Protein AF-A0A2U9T277-F1 (afdb_monomer_lite)

Radius of gyration: 27.91 Å; chains: 1; bounding box: 85×30×74 Å

Secondary structure (DSSP, 8-state):
-HHHHHHHHHHHHHHHHHHHHHHHHHHHHHHHHHH-TT-HHHHHHHHHHHHHHHHHHHHHHHHHHHHHHHHHHHHHHHHHHHHHHHHHHTT--STHHHHSTTTTTS-HHHHHHHHHHHHHHHS-TT---PPP----------

Structure (mmCIF, N/CA/C/O backbone):
data_AF-A0A2U9T277-F1
#
_entry.id   AF-A0A2U9T277-F1
#
loop_
_atom_site.group_PDB
_atom_site.id
_atom_site.type_symbol
_atom_site.label_atom_id
_atom_site.label_alt_id
_atom_site.label_comp_id
_atom_site.label_asym_id
_atom_site.label_entity_id
_atom_site.label_seq_id
_atom_site.pdbx_PDB_ins_code
_atom_site.Cartn_x
_atom_site.Cartn_y
_atom_site.Cartn_z
_atom_site.occupancy
_atom_site.B_iso_or_equiv
_atom_site.auth_seq_id
_atom_site.auth_comp_id
_atom_site.auth_asym_id
_atom_site.auth_atom_id
_atom_site.pdbx_PDB_model_num
ATOM 1 N N . MET A 1 1 ? 8.258 -7.850 -19.746 1.00 60.94 1 MET A N 1
ATOM 2 C CA . MET A 1 1 ? 8.268 -6.612 -18.936 1.00 60.94 1 MET A CA 1
ATOM 3 C C . MET A 1 1 ? 6.878 -6.266 -18.389 1.00 60.94 1 MET A C 1
ATOM 5 O O . MET A 1 1 ? 6.744 -6.150 -17.181 1.00 60.94 1 MET A O 1
ATOM 9 N N . LEU A 1 2 ? 5.828 -6.208 -19.224 1.00 65.00 2 LEU A N 1
ATOM 10 C CA . LEU A 1 2 ? 4.457 -5.870 -18.788 1.00 65.00 2 LEU A CA 1
ATOM 11 C C . LEU A 1 2 ? 3.859 -6.801 -17.714 1.00 65.00 2 LEU A C 1
ATOM 13 O O . LEU A 1 2 ? 3.222 -6.307 -16.791 1.00 65.00 2 LEU A O 1
ATOM 17 N N . ALA A 1 3 ? 4.102 -8.116 -17.790 1.00 68.06 3 ALA A N 1
ATOM 18 C CA . ALA A 1 3 ? 3.621 -9.068 -16.779 1.00 68.06 3 ALA A CA 1
ATOM 19 C C . ALA A 1 3 ? 4.180 -8.762 -15.374 1.00 68.06 3 ALA A C 1
ATOM 21 O O . ALA A 1 3 ? 3.413 -8.624 -14.433 1.00 68.06 3 ALA A O 1
ATOM 22 N N . ARG A 1 4 ? 5.491 -8.500 -15.258 1.00 77.88 4 ARG A N 1
ATOM 23 C CA . ARG A 1 4 ? 6.132 -8.135 -13.979 1.00 77.88 4 ARG A CA 1
ATOM 24 C C . ARG A 1 4 ? 5.623 -6.813 -13.402 1.00 77.88 4 ARG A C 1
ATOM 26 O O . ARG A 1 4 ? 5.479 -6.677 -12.195 1.00 77.88 4 ARG A O 1
ATOM 33 N N . VAL A 1 5 ? 5.321 -5.835 -14.259 1.00 80.88 5 VAL A N 1
ATOM 34 C CA . VAL A 1 5 ? 4.713 -4.565 -13.825 1.00 80.88 5 VAL A CA 1
ATOM 35 C C . VAL A 1 5 ? 3.304 -4.792 -13.274 1.00 80.88 5 VAL A C 1
ATOM 37 O O . VAL A 1 5 ? 2.906 -4.143 -12.306 1.00 80.88 5 VAL A O 1
ATOM 40 N N . GLN A 1 6 ? 2.545 -5.709 -13.877 1.00 86.75 6 GLN A N 1
ATOM 41 C CA . GLN A 1 6 ? 1.224 -6.076 -13.383 1.00 86.75 6 GLN A CA 1
ATOM 42 C C . GLN A 1 6 ? 1.311 -6.819 -12.044 1.00 86.75 6 GLN A C 1
ATOM 44 O O . GLN A 1 6 ? 0.512 -6.530 -11.157 1.00 86.75 6 GLN A O 1
ATOM 49 N N . ASP A 1 7 ? 2.301 -7.693 -11.865 1.00 90.12 7 ASP A N 1
ATOM 50 C CA . ASP A 1 7 ? 2.532 -8.403 -10.602 1.00 90.12 7 ASP A CA 1
ATOM 51 C C . ASP A 1 7 ? 2.859 -7.429 -9.463 1.00 90.12 7 ASP A C 1
ATOM 53 O O . ASP A 1 7 ? 2.160 -7.412 -8.451 1.00 90.12 7 ASP A O 1
ATOM 57 N N . LEU A 1 8 ? 3.811 -6.510 -9.670 1.00 89.62 8 LEU A N 1
ATOM 58 C CA . LEU A 1 8 ? 4.147 -5.469 -8.687 1.00 89.62 8 LEU A CA 1
ATOM 59 C C . LEU A 1 8 ? 2.940 -4.600 -8.319 1.00 89.62 8 LEU A C 1
ATOM 61 O O . LEU A 1 8 ? 2.770 -4.203 -7.165 1.00 89.62 8 LEU A O 1
ATOM 65 N N . ARG A 1 9 ? 2.085 -4.300 -9.302 1.00 92.00 9 ARG A N 1
ATOM 66 C CA . ARG A 1 9 ? 0.847 -3.549 -9.085 1.00 92.00 9 ARG A CA 1
ATOM 67 C C . ARG A 1 9 ? -0.158 -4.347 -8.259 1.00 92.00 9 ARG A C 1
ATOM 69 O O . ARG A 1 9 ? -0.774 -3.786 -7.356 1.00 92.00 9 ARG A O 1
ATOM 76 N N . ASN A 1 10 ? -0.324 -5.633 -8.549 1.00 94.69 10 ASN A N 1
ATOM 77 C CA . ASN A 1 10 ? -1.210 -6.513 -7.791 1.00 94.69 10 ASN A CA 1
ATOM 78 C C . ASN A 1 10 ? -0.734 -6.644 -6.336 1.00 94.69 10 ASN A C 1
ATOM 80 O O . ASN A 1 10 ? -1.544 -6.534 -5.416 1.00 94.69 10 ASN A O 1
ATOM 84 N N . GLU A 1 11 ? 0.574 -6.792 -6.119 1.00 94.56 11 GLU A N 1
ATOM 85 C CA . GLU A 1 11 ? 1.183 -6.809 -4.785 1.00 94.56 11 GLU A CA 1
ATOM 86 C C . GLU A 1 11 ? 0.935 -5.499 -4.027 1.00 94.56 11 GLU A C 1
ATOM 88 O O . GLU A 1 11 ? 0.518 -5.517 -2.866 1.00 94.56 11 GLU A O 1
ATOM 93 N N . TRP A 1 12 ? 1.101 -4.352 -4.694 1.00 94.62 12 TRP A N 1
ATOM 94 C CA . TRP A 1 12 ? 0.781 -3.050 -4.110 1.00 94.62 12 TRP A CA 1
ATOM 95 C C . TRP A 1 12 ? -0.689 -2.945 -3.696 1.00 94.62 12 TRP A C 1
ATOM 97 O O . TRP A 1 12 ? -0.997 -2.507 -2.585 1.00 94.62 12 TRP A O 1
ATOM 107 N N . HIS A 1 13 ? -1.612 -3.376 -4.559 1.00 96.62 13 HIS A N 1
ATOM 108 C CA . HIS A 1 13 ? -3.038 -3.386 -4.239 1.00 96.62 13 HIS A CA 1
ATOM 109 C C . HIS A 1 13 ? -3.358 -4.293 -3.049 1.00 96.62 13 HIS A C 1
ATOM 111 O O . HIS A 1 13 ? -4.149 -3.900 -2.193 1.00 96.62 13 HIS A O 1
ATOM 117 N N . ALA A 1 14 ? -2.714 -5.457 -2.940 1.00 96.81 14 ALA A N 1
ATOM 118 C CA . ALA A 1 14 ? -2.884 -6.343 -1.793 1.00 96.81 14 ALA A CA 1
ATOM 119 C C . ALA A 1 14 ? -2.424 -5.684 -0.477 1.00 96.81 14 ALA A C 1
ATOM 121 O O . ALA A 1 14 ? -3.106 -5.804 0.543 1.00 96.81 14 ALA A O 1
ATOM 122 N N . LEU A 1 15 ? -1.314 -4.933 -0.489 1.00 96.88 15 LEU A N 1
ATOM 123 C CA . LEU A 1 15 ? -0.855 -4.167 0.679 1.00 96.88 15 LEU A CA 1
ATOM 124 C C . LEU A 1 15 ? -1.844 -3.060 1.073 1.00 96.88 15 LEU A C 1
ATOM 126 O O . LEU A 1 15 ? -2.144 -2.895 2.258 1.00 96.88 15 LEU A O 1
ATOM 130 N N . GLN A 1 16 ? -2.393 -2.334 0.093 1.00 97.12 16 GLN A N 1
ATOM 131 C CA . GLN A 1 16 ? -3.426 -1.324 0.349 1.00 97.12 16 GLN A CA 1
ATOM 132 C C . GLN A 1 16 ? -4.702 -1.948 0.923 1.00 97.12 16 GLN A C 1
ATOM 134 O O . GLN A 1 16 ? -5.262 -1.418 1.883 1.00 97.12 16 GLN A O 1
ATOM 139 N N . GLN A 1 17 ? -5.125 -3.098 0.396 1.00 97.62 17 GLN A N 1
ATOM 140 C CA . GLN A 1 17 ? -6.299 -3.807 0.894 1.00 97.62 17 GLN A CA 1
ATOM 141 C C . GLN A 1 17 ? -6.115 -4.241 2.352 1.00 97.62 17 GLN A C 1
ATOM 143 O O . GLN A 1 17 ? -6.970 -3.957 3.183 1.00 97.62 17 GLN A O 1
ATOM 148 N N . ARG A 1 18 ? -4.958 -4.816 2.704 1.00 97.62 18 ARG A N 1
ATOM 149 C CA . ARG A 1 18 ? -4.647 -5.205 4.093 1.00 97.62 18 ARG A CA 1
ATOM 150 C C . ARG A 1 18 ? -4.715 -4.033 5.069 1.00 97.62 18 ARG A C 1
ATOM 152 O O . ARG A 1 18 ? -5.143 -4.202 6.209 1.00 97.62 18 ARG A O 1
ATOM 159 N N . ARG A 1 19 ? -4.298 -2.841 4.636 1.00 96.81 19 ARG A N 1
ATOM 160 C CA . ARG A 1 19 ? -4.418 -1.619 5.439 1.00 96.81 19 ARG A CA 1
ATOM 161 C C . ARG A 1 19 ? -5.883 -1.257 5.686 1.00 96.81 19 ARG A C 1
ATOM 163 O O . ARG A 1 19 ? -6.246 -0.992 6.828 1.00 96.81 19 ARG A O 1
ATOM 170 N N . ILE A 1 20 ? -6.706 -1.280 4.639 1.00 97.38 20 ILE A N 1
ATOM 171 C CA . ILE A 1 20 ? -8.148 -1.019 4.739 1.00 97.38 20 ILE A CA 1
ATOM 172 C C . ILE A 1 20 ? -8.813 -2.043 5.665 1.00 97.38 20 ILE A C 1
ATOM 174 O O . ILE A 1 20 ? -9.588 -1.661 6.539 1.00 97.38 20 ILE A O 1
ATOM 178 N N . ASP A 1 21 ? -8.481 -3.325 5.512 1.00 97.75 21 ASP A N 1
ATOM 179 C CA . ASP A 1 21 ? -9.054 -4.406 6.316 1.00 97.75 21 ASP A CA 1
ATOM 180 C C . ASP A 1 21 ? -8.701 -4.257 7.798 1.00 97.75 21 ASP A C 1
ATOM 182 O O . ASP A 1 21 ? -9.576 -4.396 8.649 1.00 97.75 21 ASP A O 1
ATOM 186 N N . ARG A 1 22 ? -7.451 -3.894 8.117 1.00 97.25 22 ARG A N 1
ATOM 187 C CA . ARG A 1 22 ? -7.023 -3.577 9.489 1.00 97.25 22 ARG A CA 1
ATOM 188 C C . ARG A 1 22 ? -7.823 -2.413 10.076 1.00 97.25 22 ARG A C 1
ATOM 190 O O . ARG A 1 22 ? -8.289 -2.504 11.209 1.00 97.25 22 ARG A O 1
ATOM 197 N N . ASP A 1 23 ? -7.948 -1.315 9.332 1.00 96.50 23 ASP A N 1
ATOM 198 C CA . ASP A 1 23 ? -8.640 -0.106 9.803 1.00 96.50 23 ASP A CA 1
ATOM 199 C C . ASP A 1 23 ? -10.126 -0.397 10.047 1.00 96.50 23 ASP A C 1
ATOM 201 O O . ASP A 1 23 ? -10.707 0.008 11.061 1.00 96.50 23 ASP A O 1
ATOM 205 N N . ARG A 1 24 ? -10.723 -1.174 9.140 1.00 97.38 24 ARG A N 1
ATOM 206 C CA . ARG A 1 24 ? -12.089 -1.672 9.255 1.00 97.38 24 ARG A CA 1
ATOM 207 C C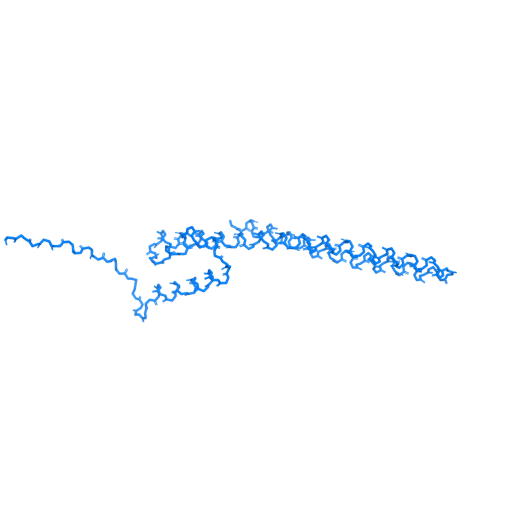 . ARG A 1 24 ? -12.255 -2.565 10.483 1.00 97.38 24 ARG A C 1
ATOM 209 O O . ARG A 1 24 ? -13.157 -2.309 11.272 1.00 97.38 24 ARG A O 1
ATOM 216 N N . ASP A 1 25 ? -11.412 -3.575 10.664 1.00 96.56 25 ASP A N 1
ATOM 217 C CA . ASP A 1 25 ? -11.481 -4.507 11.798 1.00 96.56 25 ASP A CA 1
ATOM 218 C C . ASP A 1 25 ? -11.349 -3.779 13.145 1.00 96.56 25 ASP A C 1
ATOM 220 O O . ASP A 1 25 ? -12.186 -3.960 14.029 1.00 96.56 25 ASP A O 1
ATOM 224 N N . ALA A 1 26 ? -10.380 -2.869 13.279 1.00 94.31 26 ALA A N 1
ATOM 225 C CA . ALA A 1 26 ? -10.230 -2.060 14.488 1.00 94.31 26 ALA A CA 1
ATOM 226 C C . ALA A 1 26 ? -11.483 -1.218 14.777 1.00 94.31 26 ALA A C 1
ATOM 228 O O . ALA A 1 26 ? -11.953 -1.184 15.915 1.00 94.31 26 ALA A O 1
ATOM 229 N N . THR A 1 27 ? -12.068 -0.596 13.749 1.00 95.06 27 THR A N 1
ATOM 230 C CA . THR A 1 27 ? -13.310 0.181 13.885 1.00 95.06 27 THR A CA 1
ATOM 231 C C . THR A 1 27 ? -14.482 -0.698 14.324 1.00 95.06 27 THR A C 1
ATOM 233 O O . THR A 1 27 ? -15.187 -0.337 15.264 1.00 95.06 27 THR A O 1
ATOM 236 N N . HIS A 1 28 ? -14.662 -1.871 13.706 1.00 94.81 28 HIS A N 1
ATOM 237 C CA . HIS A 1 28 ? -15.734 -2.814 14.056 1.00 94.81 28 HIS A CA 1
ATOM 238 C C . HIS A 1 28 ? -15.612 -3.320 15.492 1.00 94.81 28 HIS A C 1
ATOM 240 O O . HIS A 1 28 ? -16.603 -3.342 16.215 1.00 94.81 28 HIS A O 1
ATOM 246 N N . ARG A 1 29 ? -14.402 -3.671 15.943 1.00 91.75 29 ARG A N 1
ATOM 247 C CA . ARG A 1 29 ? -14.173 -4.121 17.328 1.00 91.75 29 ARG A CA 1
ATOM 248 C C . ARG A 1 29 ? -14.505 -3.039 18.347 1.00 91.75 29 ARG A C 1
ATOM 250 O O . ARG A 1 29 ? -15.106 -3.329 19.375 1.00 91.75 29 ARG A O 1
ATOM 257 N N . LEU A 1 30 ? -14.132 -1.794 18.058 1.00 90.44 30 LEU A N 1
ATOM 258 C CA . LEU A 1 30 ? -14.427 -0.666 18.938 1.00 90.44 30 LEU A CA 1
ATOM 259 C C . LEU A 1 30 ? -15.921 -0.333 18.961 1.00 90.44 30 LEU A C 1
ATOM 261 O O . LEU A 1 30 ? -16.467 -0.092 20.031 1.00 90.44 30 LEU A O 1
ATOM 265 N N . GLN A 1 31 ? -16.595 -0.373 17.810 1.00 92.00 31 GLN A N 1
ATOM 266 C CA . GLN A 1 31 ? -18.048 -0.202 17.732 1.00 92.00 31 GLN A CA 1
ATOM 267 C C . GLN A 1 31 ? -18.792 -1.300 18.499 1.00 92.00 31 GLN A C 1
ATOM 269 O O . GLN A 1 31 ? -19.710 -0.996 19.260 1.00 92.00 31 GLN A O 1
ATOM 274 N N . ALA A 1 32 ? -18.370 -2.559 18.356 1.00 89.94 32 ALA A N 1
ATOM 275 C CA . ALA A 1 32 ? -18.941 -3.674 19.105 1.00 89.94 32 ALA A CA 1
ATOM 276 C C . ALA A 1 32 ? -18.770 -3.481 20.620 1.00 89.94 32 ALA A C 1
ATOM 278 O O . ALA A 1 32 ? -19.735 -3.622 21.363 1.00 89.94 32 ALA A O 1
ATOM 279 N N . ALA A 1 33 ? -17.580 -3.067 21.065 1.00 87.94 33 ALA A N 1
ATOM 280 C CA . ALA A 1 33 ? -17.304 -2.805 22.476 1.00 87.94 33 ALA A CA 1
ATOM 281 C C . ALA A 1 33 ? -18.104 -1.621 23.043 1.00 87.94 33 ALA A C 1
ATOM 283 O O . ALA A 1 33 ? -18.473 -1.642 24.210 1.00 87.94 33 ALA A O 1
ATOM 284 N N . LEU A 1 34 ? -18.368 -0.589 22.234 1.00 87.25 34 LEU A N 1
ATOM 285 C CA . LEU A 1 34 ? -19.211 0.546 22.631 1.00 87.25 34 LEU A CA 1
ATOM 286 C C . LEU A 1 34 ? -20.691 0.170 22.744 1.00 87.25 34 LEU A C 1
ATOM 288 O O . LEU A 1 34 ? -21.410 0.783 23.523 1.00 87.25 34 LEU A O 1
ATOM 292 N N . THR A 1 35 ? -21.144 -0.807 21.958 1.00 85.75 35 THR A N 1
ATOM 293 C CA . THR A 1 35 ? -22.545 -1.259 21.970 1.00 85.75 35 THR A CA 1
ATOM 294 C C . THR A 1 35 ? -22.858 -2.087 23.221 1.00 85.75 35 THR A C 1
ATOM 296 O O . THR A 1 35 ? -24.007 -2.153 23.650 1.00 85.75 35 THR A O 1
ATOM 299 N N . ASP A 1 36 ? -21.839 -2.682 23.844 1.00 78.69 36 ASP A N 1
ATOM 300 C CA . ASP A 1 36 ? -21.956 -3.428 25.098 1.00 78.69 36 ASP A CA 1
ATOM 301 C C . ASP A 1 36 ? -21.891 -2.459 26.305 1.00 78.69 36 ASP A C 1
ATOM 303 O O . ASP A 1 36 ? -20.945 -2.437 27.091 1.00 78.69 36 ASP A O 1
ATOM 307 N N . GLU A 1 37 ? -22.893 -1.573 26.406 1.00 61.00 37 GLU A N 1
ATOM 308 C CA . GLU A 1 37 ? -22.925 -0.352 27.246 1.00 61.00 37 GLU A CA 1
ATOM 309 C C . GLU A 1 37 ? -22.753 -0.559 28.769 1.00 61.00 37 GLU A C 1
ATOM 311 O O . GLU A 1 37 ? -22.631 0.414 29.514 1.00 61.00 37 GLU A O 1
ATOM 316 N N . HIS A 1 38 ? -22.744 -1.798 29.266 1.00 69.88 38 HIS A N 1
ATOM 317 C CA . HIS A 1 38 ? -22.881 -2.080 30.700 1.00 69.88 38 HIS A CA 1
ATOM 318 C C . HIS A 1 38 ? -21.572 -2.433 31.426 1.00 69.88 38 HIS A C 1
ATOM 320 O O . HIS A 1 38 ? -21.568 -2.463 32.658 1.00 69.88 38 HIS A O 1
ATOM 326 N N . ASP A 1 39 ? -20.455 -2.641 30.717 1.00 83.75 39 ASP A N 1
ATOM 327 C CA . ASP A 1 39 ? -19.169 -2.978 31.346 1.00 83.75 39 ASP A CA 1
ATOM 328 C C . ASP A 1 39 ? -18.004 -2.117 30.824 1.00 83.75 39 ASP A C 1
ATOM 330 O O . ASP A 1 39 ? -17.287 -2.451 29.878 1.00 83.75 39 ASP A O 1
ATOM 334 N N . LEU A 1 40 ? -17.760 -1.000 31.519 1.00 86.00 40 LEU A N 1
ATOM 335 C CA . LEU A 1 40 ? -16.636 -0.093 31.252 1.00 86.00 40 LEU A CA 1
ATOM 336 C C . LEU A 1 40 ? -15.262 -0.778 31.341 1.00 86.00 40 LEU A C 1
ATOM 338 O O . LEU A 1 40 ? -14.308 -0.331 30.697 1.00 86.00 40 LEU A O 1
ATOM 342 N N . ARG A 1 41 ? -15.126 -1.840 32.145 1.00 87.50 41 ARG A N 1
ATOM 343 C CA . ARG A 1 41 ? -13.867 -2.580 32.262 1.00 87.50 41 ARG A CA 1
ATOM 344 C C . ARG A 1 41 ? -13.661 -3.463 31.036 1.00 87.50 41 ARG A C 1
ATOM 346 O O . ARG A 1 41 ? -12.578 -3.413 30.454 1.00 87.50 41 ARG A O 1
ATOM 353 N N . ALA A 1 42 ? -14.698 -4.174 30.598 1.00 86.44 42 ALA A N 1
ATOM 354 C CA . ALA A 1 42 ? -14.666 -4.952 29.359 1.00 86.44 42 ALA A CA 1
ATOM 355 C C . ALA A 1 42 ? -14.416 -4.067 28.127 1.00 86.44 42 ALA A C 1
ATOM 357 O O . ALA A 1 42 ? -13.624 -4.431 27.252 1.00 86.44 42 ALA A O 1
ATOM 358 N N . PHE A 1 43 ? -15.008 -2.868 28.086 1.00 88.69 43 PHE A N 1
ATOM 359 C CA . PHE A 1 43 ? -14.716 -1.882 27.045 1.00 88.69 43 PHE A CA 1
ATOM 360 C C . PHE A 1 43 ? -13.233 -1.491 27.033 1.00 88.69 43 PHE A C 1
ATOM 362 O O . PHE A 1 43 ? -12.588 -1.546 25.984 1.00 88.69 43 PHE A O 1
ATOM 369 N N . ARG A 1 44 ? -12.663 -1.135 28.194 1.00 90.69 44 ARG A N 1
ATOM 370 C CA . ARG A 1 44 ? -11.240 -0.777 28.309 1.00 90.69 44 ARG A CA 1
ATOM 371 C C . ARG A 1 44 ? -10.330 -1.913 27.844 1.00 90.69 44 ARG A C 1
ATOM 373 O O . ARG A 1 44 ? -9.365 -1.660 27.122 1.00 90.69 44 ARG A O 1
ATOM 380 N N . ASP A 1 45 ? -10.625 -3.142 28.252 1.00 91.94 45 ASP A N 1
ATOM 381 C CA . ASP A 1 45 ? -9.831 -4.310 27.876 1.00 91.94 45 ASP A CA 1
ATOM 382 C C . ASP A 1 45 ? -9.912 -4.560 26.362 1.00 91.94 45 ASP A C 1
ATOM 384 O O . ASP A 1 45 ? -8.885 -4.771 25.712 1.00 91.94 45 ASP A O 1
ATOM 388 N N . THR A 1 46 ? -11.102 -4.425 25.770 1.00 91.56 46 THR A N 1
ATOM 389 C CA . THR A 1 46 ? -11.304 -4.550 24.318 1.00 91.56 46 THR A CA 1
ATOM 390 C C . THR A 1 46 ? -10.600 -3.436 23.544 1.00 91.56 46 THR A C 1
ATOM 392 O O . THR A 1 46 ? -9.968 -3.693 22.519 1.00 91.56 46 THR A O 1
ATOM 395 N N . TRP A 1 47 ? -10.640 -2.203 24.049 1.00 91.81 47 TRP A N 1
ATOM 396 C CA . TRP A 1 47 ? -9.907 -1.070 23.488 1.00 91.81 47 TRP A CA 1
ATOM 397 C C . TRP A 1 47 ? -8.397 -1.336 23.467 1.00 91.81 47 TRP A C 1
ATOM 399 O O . TRP A 1 47 ? -7.752 -1.195 22.427 1.00 91.81 47 TRP A O 1
ATOM 409 N N . GLN A 1 48 ? -7.833 -1.779 24.595 1.00 94.38 48 GLN A N 1
ATOM 410 C CA . GLN A 1 48 ? -6.412 -2.107 24.711 1.00 94.38 48 GLN A CA 1
ATOM 411 C C . GLN A 1 48 ? -6.017 -3.219 23.726 1.00 94.38 48 GLN A C 1
ATOM 413 O O . GLN A 1 48 ? -5.034 -3.080 22.998 1.00 94.38 48 GLN A O 1
ATOM 418 N N . GLN A 1 49 ? -6.804 -4.296 23.661 1.00 94.50 49 GLN A N 1
ATOM 419 C CA . GLN A 1 49 ? -6.571 -5.410 22.738 1.00 94.50 49 GLN A CA 1
ATOM 420 C C . GLN A 1 49 ? -6.664 -4.969 21.272 1.00 94.50 49 GLN A C 1
ATOM 422 O O . GLN A 1 49 ? -5.818 -5.358 20.465 1.00 94.50 49 GLN A O 1
ATOM 427 N N . SER A 1 50 ? -7.645 -4.127 20.929 1.00 94.25 50 SER A N 1
ATOM 428 C CA . SER A 1 50 ? -7.803 -3.553 19.589 1.00 94.25 50 SER A CA 1
ATOM 429 C C . SER A 1 50 ? -6.583 -2.716 19.197 1.00 94.25 50 SER A C 1
ATOM 431 O O . SER A 1 50 ? -6.016 -2.923 18.124 1.00 94.25 50 SER A O 1
ATOM 433 N N . LEU A 1 51 ? -6.090 -1.852 20.092 1.00 94.50 51 LEU A N 1
ATOM 434 C CA . LEU A 1 51 ? -4.879 -1.064 19.849 1.00 94.50 51 LEU A CA 1
ATOM 435 C C . LEU A 1 51 ? -3.632 -1.934 19.673 1.00 94.50 51 LEU A C 1
ATOM 437 O O . LEU A 1 51 ? -2.832 -1.681 18.771 1.00 94.50 51 LEU A O 1
ATOM 441 N N . THR A 1 52 ? -3.452 -2.963 20.504 1.00 96.88 52 THR A N 1
ATOM 442 C CA . THR A 1 52 ? -2.322 -3.891 20.368 1.00 96.88 52 THR A CA 1
ATOM 443 C C . THR A 1 52 ? -2.379 -4.642 19.038 1.00 96.88 52 THR A C 1
ATOM 445 O O . THR A 1 52 ? -1.376 -4.679 18.322 1.00 96.88 52 THR A O 1
ATOM 448 N N . ALA A 1 53 ? -3.544 -5.178 18.666 1.00 96.44 53 ALA A N 1
ATOM 449 C CA . ALA A 1 53 ? -3.736 -5.860 17.388 1.00 96.44 53 ALA A CA 1
ATOM 450 C C . ALA A 1 53 ? -3.497 -4.913 16.200 1.00 96.44 53 ALA A C 1
ATOM 452 O O . ALA A 1 53 ? -2.800 -5.267 15.248 1.00 96.44 53 ALA A O 1
ATOM 453 N N . TYR A 1 54 ? -3.999 -3.679 16.282 1.00 97.00 54 TYR A N 1
ATOM 454 C CA . TYR A 1 54 ? -3.780 -2.652 15.270 1.00 97.00 54 TYR A CA 1
ATOM 455 C C . TYR A 1 54 ? -2.293 -2.323 15.112 1.00 97.00 54 TYR A C 1
ATOM 457 O O . TYR A 1 54 ? -1.796 -2.247 13.987 1.00 97.00 54 TYR A O 1
ATOM 465 N N . ALA A 1 55 ? -1.559 -2.155 16.214 1.00 97.31 55 ALA A N 1
ATOM 466 C CA . ALA A 1 55 ? -0.128 -1.866 16.186 1.00 97.31 55 ALA A CA 1
ATOM 467 C C . ALA A 1 55 ? 0.678 -3.014 15.557 1.00 97.31 55 ALA A C 1
ATOM 469 O O . ALA A 1 55 ? 1.537 -2.763 14.712 1.00 97.31 55 ALA A O 1
ATOM 470 N N . GLN A 1 56 ? 0.359 -4.265 15.903 1.00 97.19 56 GLN A N 1
ATOM 471 C CA . GLN A 1 56 ? 0.987 -5.457 15.321 1.00 97.19 56 GLN A CA 1
ATOM 472 C C . GLN A 1 56 ? 0.700 -5.590 13.820 1.00 97.19 56 GLN A C 1
ATOM 474 O O . GLN A 1 56 ? 1.611 -5.809 13.024 1.00 97.19 56 GLN A O 1
ATOM 479 N N . ALA A 1 57 ? -0.554 -5.409 13.404 1.00 97.25 57 ALA A N 1
ATOM 480 C CA . ALA A 1 57 ? -0.908 -5.427 11.988 1.00 97.25 57 ALA A CA 1
ATOM 481 C C . ALA A 1 57 ? -0.228 -4.279 11.225 1.00 97.25 57 ALA A C 1
ATOM 483 O O . ALA A 1 57 ? 0.240 -4.458 10.103 1.00 97.25 57 ALA A O 1
ATOM 484 N N . SER A 1 58 ? -0.122 -3.103 11.849 1.00 95.50 58 SER A N 1
ATOM 485 C CA . SER A 1 58 ? 0.565 -1.946 11.275 1.00 95.50 58 SER A CA 1
ATOM 486 C C . SER A 1 58 ? 2.044 -2.213 11.044 1.00 95.50 58 SER A C 1
ATOM 488 O O . SER A 1 58 ? 2.534 -1.928 9.954 1.00 95.50 58 SER A O 1
ATOM 490 N N . SER A 1 59 ? 2.758 -2.756 12.032 1.00 97.56 59 SER A N 1
ATOM 491 C CA . SER A 1 59 ? 4.188 -3.039 11.891 1.00 97.56 59 SER A CA 1
ATOM 492 C C . SER A 1 59 ? 4.456 -4.087 10.810 1.00 97.56 59 SER A C 1
ATOM 494 O O . SER A 1 59 ? 5.371 -3.900 10.010 1.00 97.56 59 SER A O 1
ATOM 496 N N . ALA A 1 60 ? 3.618 -5.124 10.716 1.00 96.88 60 ALA A N 1
ATOM 497 C CA . ALA A 1 60 ? 3.701 -6.115 9.646 1.00 96.88 60 ALA A CA 1
ATOM 498 C C . ALA A 1 60 ? 3.493 -5.484 8.257 1.00 96.88 60 ALA A C 1
ATOM 500 O O . ALA A 1 60 ? 4.304 -5.695 7.359 1.00 96.88 60 ALA A O 1
ATOM 501 N N . ILE A 1 61 ? 2.461 -4.645 8.087 1.00 95.94 61 ILE A N 1
ATOM 502 C CA . ILE A 1 61 ? 2.207 -3.941 6.817 1.00 95.94 61 ILE A CA 1
ATOM 503 C C . ILE A 1 61 ? 3.381 -3.025 6.448 1.00 95.94 61 ILE A C 1
ATOM 505 O O . ILE A 1 61 ? 3.769 -2.971 5.282 1.00 95.94 61 ILE A O 1
ATOM 509 N N . TRP A 1 62 ? 3.961 -2.314 7.418 1.00 95.50 62 TRP A N 1
ATOM 510 C CA . TRP A 1 62 ? 5.123 -1.453 7.182 1.00 95.50 62 TRP A CA 1
ATOM 511 C C . TRP A 1 62 ? 6.347 -2.240 6.721 1.00 95.50 62 TRP A C 1
ATOM 513 O O . TRP A 1 62 ? 6.990 -1.836 5.751 1.00 95.50 62 TRP A O 1
ATOM 523 N N . LEU A 1 63 ? 6.649 -3.361 7.378 1.00 96.50 63 LEU A N 1
ATOM 524 C CA . LEU A 1 63 ? 7.756 -4.231 6.989 1.00 96.50 63 LEU A CA 1
ATOM 525 C C . LEU A 1 63 ? 7.563 -4.764 5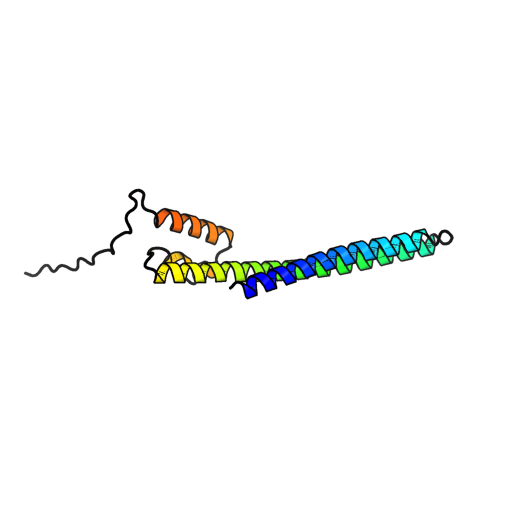.564 1.00 96.50 63 LEU A C 1
ATOM 527 O O . LEU A 1 63 ? 8.464 -4.644 4.736 1.00 96.50 63 LEU A O 1
ATOM 531 N N . ASP A 1 64 ? 6.369 -5.271 5.257 1.00 96.31 64 ASP A N 1
ATOM 532 C CA . ASP A 1 64 ? 6.043 -5.792 3.928 1.00 96.31 64 ASP A CA 1
ATOM 533 C C . ASP A 1 64 ? 6.119 -4.700 2.855 1.00 96.31 64 ASP A C 1
ATOM 535 O O . ASP A 1 64 ? 6.650 -4.923 1.769 1.00 96.31 64 ASP A O 1
ATOM 539 N N . THR A 1 65 ? 5.670 -3.485 3.176 1.00 95.12 65 THR A N 1
ATOM 540 C CA . THR A 1 65 ? 5.759 -2.327 2.276 1.00 95.12 65 THR A CA 1
ATOM 541 C C . THR A 1 65 ? 7.210 -1.918 2.016 1.00 95.12 65 THR A C 1
ATOM 543 O O . THR A 1 65 ? 7.554 -1.565 0.888 1.00 95.12 65 THR A O 1
ATOM 546 N N . ALA A 1 66 ? 8.079 -1.977 3.029 1.00 92.81 66 ALA A N 1
ATOM 547 C CA . ALA A 1 66 ? 9.504 -1.686 2.875 1.00 92.81 66 ALA A CA 1
ATOM 548 C C . ALA A 1 66 ? 10.223 -2.747 2.022 1.00 92.81 66 ALA A C 1
ATOM 550 O O . ALA A 1 66 ? 11.067 -2.413 1.191 1.00 92.81 66 ALA A O 1
ATOM 551 N N . MET A 1 67 ? 9.869 -4.024 2.183 1.00 92.38 67 MET A N 1
ATOM 552 C CA . MET A 1 67 ? 10.392 -5.094 1.327 1.00 92.38 67 MET A CA 1
ATOM 553 C C . MET A 1 67 ? 9.912 -4.938 -0.119 1.00 92.38 67 MET A C 1
ATOM 555 O O . MET A 1 67 ? 10.719 -5.025 -1.049 1.00 92.38 67 MET A O 1
ATOM 559 N N . TRP A 1 68 ? 8.620 -4.649 -0.306 1.00 93.19 68 TRP A N 1
ATOM 560 C CA . TRP A 1 68 ? 8.028 -4.398 -1.617 1.00 93.19 68 TRP A CA 1
ATOM 561 C C . TRP A 1 68 ? 8.681 -3.201 -2.315 1.00 93.19 68 TRP A C 1
ATOM 563 O O . TRP A 1 68 ? 9.043 -3.308 -3.482 1.00 93.19 68 TRP A O 1
ATOM 573 N N . SER A 1 69 ? 8.915 -2.085 -1.613 1.00 87.00 69 SER A N 1
ATOM 574 C CA . SER A 1 69 ? 9.524 -0.892 -2.218 1.00 87.00 69 SER A CA 1
ATOM 575 C C . SER A 1 69 ? 10.949 -1.158 -2.709 1.00 87.00 69 SER A C 1
ATOM 577 O O . SER A 1 69 ? 11.297 -0.760 -3.821 1.00 87.00 69 SER A O 1
ATOM 579 N N . GLY A 1 70 ? 11.750 -1.900 -1.938 1.00 86.44 70 GLY A N 1
ATOM 580 C CA . GLY A 1 70 ? 13.082 -2.329 -2.362 1.00 86.44 70 GLY A CA 1
ATOM 581 C C . GLY A 1 70 ? 13.043 -3.274 -3.568 1.00 86.44 70 GLY A C 1
ATOM 582 O O . GLY A 1 70 ? 13.883 -3.173 -4.463 1.00 86.44 70 GLY A O 1
ATOM 583 N N . HIS A 1 71 ? 12.064 -4.181 -3.631 1.00 87.38 71 HIS A N 1
ATOM 584 C CA . HIS A 1 71 ? 11.875 -5.044 -4.797 1.00 87.38 71 HIS A CA 1
ATOM 585 C C . HIS A 1 71 ? 11.451 -4.251 -6.042 1.00 87.38 71 HIS A C 1
ATOM 587 O O . HIS A 1 71 ? 12.096 -4.380 -7.082 1.00 87.38 71 HIS A O 1
ATOM 593 N N . ALA A 1 72 ? 10.449 -3.379 -5.917 1.00 87.19 72 ALA A N 1
ATOM 594 C CA . ALA A 1 72 ? 9.950 -2.540 -7.000 1.00 87.19 72 ALA A CA 1
ATOM 595 C C . ALA A 1 72 ? 11.044 -1.620 -7.567 1.00 87.19 72 ALA A C 1
ATOM 597 O O . ALA A 1 72 ? 11.183 -1.510 -8.782 1.00 87.19 72 ALA A O 1
ATOM 598 N N . GLN A 1 73 ? 11.873 -1.013 -6.708 1.00 83.88 73 GLN A N 1
ATOM 599 C CA . GLN A 1 73 ? 13.017 -0.204 -7.144 1.00 83.88 73 GLN A CA 1
ATOM 600 C C . GLN A 1 73 ? 14.008 -1.013 -7.985 1.00 83.88 73 GLN A C 1
ATOM 602 O O . GLN A 1 73 ? 14.428 -0.546 -9.043 1.00 83.88 73 GLN A O 1
ATOM 607 N N . ARG A 1 74 ? 14.355 -2.234 -7.556 1.00 83.12 74 ARG A N 1
ATOM 608 C CA . ARG A 1 74 ? 15.254 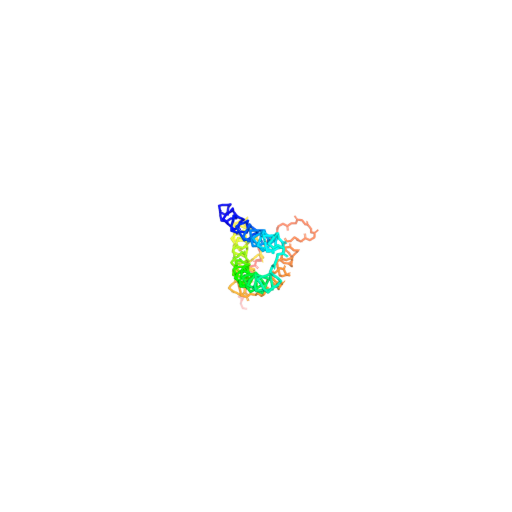-3.111 -8.323 1.00 83.12 74 ARG A CA 1
ATOM 609 C C . ARG A 1 74 ? 14.672 -3.483 -9.682 1.00 83.12 74 ARG A C 1
ATOM 611 O O . ARG A 1 74 ? 15.389 -3.421 -10.675 1.00 83.12 74 ARG A O 1
ATOM 618 N N . GLU A 1 75 ? 13.389 -3.833 -9.747 1.00 85.00 75 GLU A N 1
ATOM 619 C CA . GLU A 1 75 ? 12.737 -4.140 -11.026 1.00 85.00 75 GLU A CA 1
ATOM 620 C C . GLU A 1 75 ? 12.691 -2.917 -11.953 1.00 85.00 75 GLU A C 1
ATOM 622 O O . GLU A 1 75 ? 12.962 -3.055 -13.145 1.00 85.00 75 GLU A O 1
ATOM 627 N N . CYS A 1 76 ? 12.438 -1.714 -11.424 1.00 80.50 76 CYS A N 1
ATOM 628 C CA . CYS A 1 76 ? 12.505 -0.474 -12.202 1.00 80.50 76 CYS A CA 1
ATOM 629 C C . CYS A 1 76 ? 13.914 -0.213 -12.754 1.00 80.50 76 CYS A C 1
ATOM 631 O O .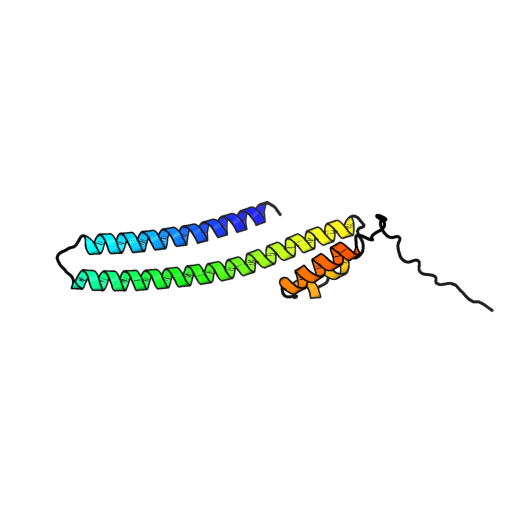 CYS A 1 76 ? 14.056 0.060 -13.944 1.00 80.50 76 CYS A O 1
ATOM 633 N N . VAL A 1 77 ? 14.957 -0.335 -11.923 1.00 79.56 77 VAL A N 1
ATOM 634 C CA . VAL A 1 77 ? 16.359 -0.182 -12.356 1.00 79.56 77 VAL A CA 1
ATOM 635 C C . VAL A 1 77 ? 16.691 -1.181 -13.464 1.00 79.56 77 VAL A C 1
ATOM 637 O O . VAL A 1 77 ? 17.213 -0.790 -14.506 1.00 79.56 77 VAL A O 1
ATOM 640 N N . ASN A 1 78 ? 16.344 -2.456 -13.275 1.00 81.75 78 ASN A N 1
ATOM 641 C CA . ASN A 1 78 ? 16.590 -3.500 -14.268 1.00 81.75 78 ASN A CA 1
ATOM 642 C C . ASN A 1 78 ? 15.878 -3.205 -15.593 1.00 81.75 78 ASN A C 1
ATOM 644 O O . ASN A 1 78 ? 16.493 -3.316 -16.650 1.00 81.75 78 ASN A O 1
ATOM 648 N N . ALA A 1 79 ? 14.614 -2.775 -15.540 1.00 82.62 79 ALA A N 1
ATOM 649 C CA . ALA A 1 79 ? 13.851 -2.439 -16.736 1.00 82.62 79 ALA A CA 1
ATOM 650 C C . ALA A 1 79 ? 14.490 -1.294 -17.532 1.00 82.62 79 ALA A C 1
ATOM 652 O O . ALA A 1 79 ? 14.532 -1.353 -18.761 1.00 82.62 79 ALA A O 1
ATOM 653 N N . VAL A 1 80 ? 15.024 -0.276 -16.851 1.00 79.19 80 VAL A N 1
ATOM 654 C CA . VAL A 1 80 ? 15.725 0.809 -17.542 1.00 79.19 80 VAL A CA 1
ATOM 655 C C . VAL A 1 80 ? 17.085 0.356 -18.071 1.00 79.19 80 VAL A C 1
ATOM 657 O O . VAL A 1 80 ? 17.440 0.733 -19.181 1.00 79.19 80 VAL A O 1
ATOM 660 N N . ILE A 1 81 ? 17.840 -0.472 -17.343 1.00 79.06 81 ILE A N 1
ATOM 661 C CA . ILE A 1 81 ? 19.101 -1.037 -17.855 1.00 79.06 81 ILE A CA 1
ATOM 662 C C . ILE A 1 81 ? 18.858 -1.841 -19.136 1.00 79.06 81 ILE A C 1
ATOM 664 O O . ILE A 1 81 ? 19.617 -1.697 -20.094 1.00 79.06 81 ILE A O 1
ATOM 668 N N . ASP A 1 82 ? 17.811 -2.665 -19.170 1.00 83.00 82 ASP A N 1
ATOM 669 C CA . ASP A 1 82 ? 17.449 -3.433 -20.362 1.00 83.00 82 ASP A CA 1
ATOM 670 C C . ASP A 1 82 ? 17.063 -2.505 -21.522 1.00 83.00 82 ASP A C 1
ATOM 672 O O . ASP A 1 82 ? 17.582 -2.659 -22.625 1.00 83.00 82 ASP A O 1
ATOM 676 N N . TRP A 1 83 ? 16.264 -1.465 -21.263 1.00 81.25 83 TRP A N 1
ATOM 677 C CA . TRP A 1 83 ? 15.944 -0.451 -22.273 1.00 81.25 83 TRP A CA 1
ATOM 678 C C . TRP A 1 83 ? 17.190 0.287 -22.796 1.00 81.25 83 TRP A C 1
ATOM 680 O O . TRP A 1 83 ? 17.338 0.490 -23.999 1.00 81.25 83 TRP A O 1
ATOM 690 N N . LEU A 1 84 ? 18.131 0.647 -21.919 1.00 78.50 84 LEU A N 1
ATOM 691 C CA . LEU A 1 84 ? 19.393 1.283 -22.307 1.00 78.50 84 LEU A CA 1
ATOM 692 C C . LEU A 1 84 ? 20.258 0.364 -23.179 1.00 78.50 84 LEU A C 1
ATOM 694 O O . LEU A 1 84 ? 20.902 0.836 -24.119 1.00 78.50 84 LEU A O 1
ATOM 698 N N . ARG A 1 85 ? 20.265 -0.945 -22.900 1.00 79.38 85 ARG A N 1
ATOM 699 C CA . ARG A 1 85 ? 20.934 -1.939 -23.753 1.00 79.38 85 ARG A CA 1
ATOM 700 C C . ARG A 1 85 ? 20.287 -2.022 -25.131 1.00 79.38 85 ARG A C 1
ATOM 702 O O . ARG A 1 85 ? 21.021 -2.060 -26.117 1.00 79.38 85 ARG A O 1
ATOM 709 N N . ASP A 1 86 ? 18.958 -1.998 -25.209 1.00 82.62 86 ASP A N 1
ATOM 710 C CA . ASP A 1 86 ? 18.232 -1.988 -26.484 1.00 82.62 86 ASP A CA 1
ATOM 711 C C . ASP A 1 86 ? 18.559 -0.723 -27.299 1.00 82.62 86 ASP A C 1
ATOM 713 O O . ASP A 1 86 ? 18.854 -0.807 -28.492 1.00 82.62 86 ASP A O 1
ATOM 717 N N . CYS A 1 87 ? 18.612 0.444 -26.648 1.00 74.81 87 CYS A N 1
ATOM 718 C CA . CYS A 1 87 ? 19.046 1.703 -27.263 1.00 74.81 87 CYS A CA 1
ATOM 719 C C . CYS A 1 87 ? 20.487 1.627 -27.794 1.00 74.81 87 CYS A C 1
ATOM 721 O O . CYS A 1 87 ? 20.763 2.059 -28.916 1.00 74.81 87 CYS A O 1
ATOM 723 N N . GLN A 1 88 ? 21.407 1.041 -27.023 1.00 75.62 88 GLN A N 1
ATOM 724 C CA . GLN A 1 88 ? 22.786 0.832 -27.460 1.00 75.62 88 GLN A CA 1
ATOM 725 C C . GLN A 1 88 ? 22.863 -0.123 -28.662 1.00 75.62 88 GLN A C 1
ATOM 727 O O . GLN A 1 88 ? 23.608 0.139 -29.607 1.00 75.62 88 GLN A O 1
ATOM 732 N N . ALA A 1 89 ? 22.091 -1.214 -28.653 1.00 78.75 89 ALA A N 1
ATOM 733 C CA . ALA A 1 89 ? 22.006 -2.151 -29.773 1.00 78.75 89 ALA A CA 1
ATO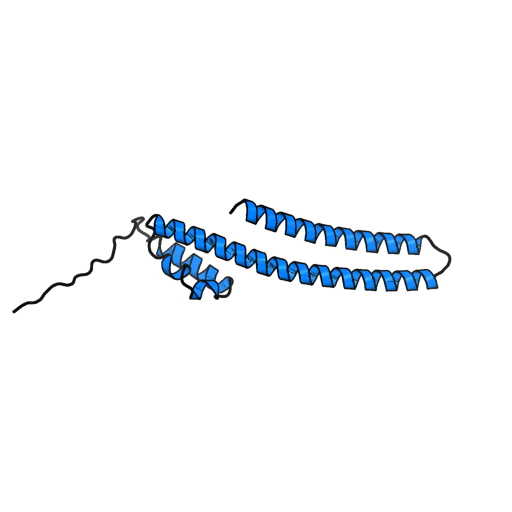M 734 C C . ALA A 1 89 ? 21.428 -1.493 -31.039 1.00 78.75 89 ALA A C 1
ATOM 736 O O . ALA A 1 89 ? 21.826 -1.845 -32.149 1.00 78.75 89 ALA A O 1
ATOM 737 N N . ALA A 1 90 ? 20.558 -0.493 -30.880 1.00 79.06 90 ALA A N 1
ATOM 738 C CA . ALA A 1 90 ? 20.031 0.334 -31.964 1.00 79.06 90 ALA A CA 1
ATOM 739 C C . ALA A 1 90 ? 21.016 1.413 -32.475 1.00 79.06 90 ALA A C 1
ATOM 741 O O . ALA A 1 90 ? 20.661 2.193 -33.359 1.00 79.06 90 ALA A O 1
ATOM 742 N N . GLY A 1 91 ? 22.252 1.461 -31.960 1.00 69.19 91 GLY A N 1
ATOM 743 C CA . GLY A 1 91 ? 23.314 2.353 -32.442 1.00 69.19 91 GLY A CA 1
ATOM 744 C C . GLY A 1 91 ? 23.382 3.719 -31.753 1.00 69.19 91 GLY A C 1
ATOM 745 O O . GLY A 1 91 ? 24.133 4.586 -32.204 1.00 69.19 91 GLY A O 1
ATOM 746 N N . LEU A 1 92 ? 22.640 3.927 -30.659 1.00 65.69 92 LEU A N 1
ATOM 747 C CA . LEU A 1 92 ? 22.777 5.122 -29.824 1.00 65.69 92 LEU A CA 1
ATOM 748 C C . LEU A 1 92 ? 24.009 4.956 -28.919 1.00 65.69 92 LEU A C 1
ATOM 750 O O . LEU A 1 92 ? 24.003 4.181 -27.961 1.00 65.69 92 LEU A O 1
ATOM 754 N N . HIS A 1 93 ? 25.096 5.652 -29.251 1.00 62.09 93 HIS A N 1
ATOM 755 C CA . HIS A 1 93 ? 26.324 5.665 -28.451 1.00 62.09 93 HIS A CA 1
ATOM 756 C C . HIS A 1 93 ? 26.204 6.599 -27.223 1.00 62.09 93 HIS A C 1
ATOM 758 O O . HIS A 1 93 ? 25.250 7.358 -27.116 1.00 62.09 93 HIS A O 1
ATOM 764 N N . ASP A 1 94 ? 27.144 6.475 -26.276 1.00 63.88 94 ASP A N 1
ATOM 765 C CA . ASP A 1 94 ? 27.242 7.157 -24.960 1.00 63.88 94 ASP A CA 1
ATOM 766 C C . ASP A 1 94 ? 26.439 6.582 -23.774 1.00 63.88 94 ASP A C 1
ATOM 768 O O . ASP A 1 94 ? 26.809 6.798 -22.617 1.00 63.88 94 ASP A O 1
ATOM 772 N N . TRP A 1 95 ? 25.463 5.701 -24.005 1.00 64.69 95 TRP A N 1
ATOM 773 C CA . TRP A 1 95 ? 24.696 5.056 -22.919 1.00 64.69 95 TRP A CA 1
ATOM 774 C C . TRP A 1 95 ? 25.463 3.978 -22.128 1.00 64.69 95 TRP A C 1
ATOM 776 O O . TRP A 1 95 ? 25.031 3.554 -21.056 1.00 64.69 95 TRP A O 1
ATOM 786 N N . GLN A 1 96 ? 26.643 3.563 -22.600 1.00 62.00 96 GLN A N 1
ATOM 787 C CA . GLN A 1 96 ? 27.476 2.524 -21.972 1.00 62.00 96 GLN A CA 1
ATOM 788 C C . GLN A 1 96 ? 27.868 2.839 -20.518 1.00 62.00 96 GLN A C 1
ATOM 790 O O . GLN A 1 96 ? 28.033 1.919 -19.714 1.00 62.00 96 GLN A O 1
ATOM 795 N N . ARG A 1 97 ? 27.980 4.126 -20.153 1.00 62.03 97 ARG A N 1
ATOM 796 C CA . ARG A 1 97 ? 28.329 4.562 -18.785 1.00 62.03 97 ARG A CA 1
ATOM 797 C C . ARG A 1 97 ? 27.247 4.205 -17.759 1.00 62.03 97 ARG A C 1
ATOM 799 O O . ARG A 1 97 ? 27.570 4.011 -16.592 1.00 62.03 97 ARG A O 1
ATOM 806 N N . LEU A 1 98 ? 25.999 4.055 -18.204 1.00 61.19 98 LEU A N 1
ATOM 807 C CA . LEU A 1 98 ? 24.836 3.739 -17.367 1.00 61.19 98 LEU A CA 1
ATOM 808 C C . LEU A 1 98 ? 24.532 2.239 -17.274 1.00 61.19 98 LEU A C 1
ATOM 810 O O . LEU A 1 98 ? 23.798 1.814 -16.386 1.00 61.19 98 LEU A O 1
ATOM 814 N N . VAL A 1 99 ? 25.116 1.433 -18.166 1.00 58.47 99 VAL A N 1
ATOM 815 C CA . VAL A 1 99 ? 24.937 -0.030 -18.221 1.00 58.47 99 VAL A CA 1
ATOM 816 C C . VAL A 1 99 ? 26.011 -0.770 -17.398 1.00 58.47 99 VAL A C 1
ATOM 818 O O . VAL A 1 99 ? 25.856 -1.952 -17.083 1.00 58.47 99 VAL A O 1
ATOM 821 N N . GLY A 1 100 ? 27.103 -0.091 -17.026 1.00 59.88 100 GLY A N 1
ATOM 822 C CA . GLY A 1 100 ? 28.225 -0.670 -16.280 1.00 59.88 100 GLY A CA 1
ATOM 823 C C . GLY A 1 100 ? 27.891 -1.077 -14.836 1.00 59.88 100 GLY A C 1
ATOM 824 O O . GLY A 1 100 ? 27.007 -0.515 -14.198 1.00 59.88 100 GLY A O 1
ATOM 825 N N . ALA A 1 101 ? 28.652 -2.027 -14.280 1.00 51.91 101 ALA A N 1
ATOM 826 C CA . ALA A 1 101 ? 28.432 -2.602 -12.942 1.00 51.91 101 ALA A CA 1
ATOM 827 C C . ALA A 1 101 ? 28.408 -1.577 -11.783 1.00 51.91 101 ALA A C 1
ATOM 829 O O . ALA A 1 101 ? 27.801 -1.833 -10.746 1.00 51.91 101 ALA A O 1
ATOM 830 N N . GLY A 1 102 ? 29.029 -0.404 -11.955 1.00 52.34 102 GLY A N 1
ATOM 831 C CA . GLY A 1 102 ? 28.966 0.691 -10.979 1.00 52.34 102 GLY A CA 1
ATOM 832 C C . GLY A 1 102 ? 27.595 1.376 -10.895 1.00 52.34 102 GLY A C 1
ATOM 833 O O . GLY A 1 102 ? 27.245 1.906 -9.847 1.00 52.34 102 GLY A O 1
ATOM 834 N N . ALA A 1 103 ? 26.797 1.318 -11.964 1.00 54.25 103 ALA A N 1
ATOM 835 C CA . ALA A 1 103 ? 25.479 1.942 -12.044 1.00 54.25 103 ALA A CA 1
ATOM 836 C C . ALA A 1 103 ? 24.407 1.158 -11.260 1.00 54.25 103 ALA A C 1
ATOM 838 O O . ALA A 1 103 ? 23.527 1.760 -10.657 1.00 54.25 103 ALA A O 1
ATOM 839 N N . GLN A 1 104 ? 24.528 -0.173 -11.187 1.00 53.84 104 GLN A N 1
ATOM 840 C CA . GLN A 1 104 ? 23.603 -1.050 -10.446 1.00 53.84 104 GLN A CA 1
ATOM 841 C C . GLN A 1 104 ? 23.685 -0.880 -8.921 1.00 53.84 104 GLN A C 1
ATOM 843 O O . GLN A 1 104 ? 22.735 -1.198 -8.213 1.00 53.84 104 GLN A O 1
ATOM 848 N N . ASN A 1 105 ? 24.819 -0.376 -8.425 1.00 57.47 105 ASN A N 1
ATOM 849 C CA . ASN A 1 105 ? 25.081 -0.170 -6.999 1.00 57.47 105 ASN A CA 1
ATOM 850 C C . ASN A 1 105 ? 25.032 1.310 -6.590 1.00 57.47 105 ASN A C 1
ATOM 852 O O . ASN A 1 105 ? 25.251 1.635 -5.422 1.00 57.47 105 ASN A O 1
ATOM 856 N N . ALA A 1 106 ? 24.784 2.219 -7.536 1.00 63.75 106 ALA A N 1
ATOM 857 C CA . ALA A 1 106 ? 24.650 3.634 -7.237 1.00 63.75 106 ALA A CA 1
ATOM 858 C C . ALA A 1 106 ? 23.296 3.898 -6.550 1.00 63.75 106 ALA A C 1
ATOM 860 O O . ALA A 1 106 ? 22.285 3.312 -6.944 1.00 63.75 106 ALA A O 1
ATOM 861 N N . PRO A 1 107 ? 23.232 4.799 -5.550 1.00 68.56 107 PRO A N 1
ATOM 862 C CA . PRO A 1 107 ? 21.958 5.288 -5.037 1.00 68.56 107 PRO A CA 1
ATOM 863 C C . PRO A 1 107 ? 21.086 5.781 -6.196 1.00 68.56 107 PRO A C 1
ATOM 865 O O . PRO A 1 107 ? 21.585 6.500 -7.062 1.00 68.56 107 PRO A O 1
ATOM 868 N N . TRP A 1 108 ? 19.795 5.431 -6.192 1.00 67.62 108 TRP A N 1
ATOM 869 C CA . TRP A 1 108 ? 18.842 5.762 -7.265 1.00 67.62 108 TRP A CA 1
ATOM 870 C C . TRP A 1 108 ? 18.935 7.224 -7.722 1.00 67.62 108 TRP A C 1
ATOM 872 O O . TRP A 1 108 ? 18.909 7.512 -8.912 1.00 67.62 108 TRP A O 1
ATOM 882 N N . GLN A 1 109 ? 19.120 8.142 -6.773 1.00 68.31 109 GLN A N 1
ATOM 883 C CA . GLN A 1 109 ? 19.260 9.571 -7.035 1.00 68.31 109 GLN A CA 1
ATOM 884 C C . GLN A 1 109 ? 20.498 9.902 -7.884 1.00 68.31 109 GLN A C 1
ATOM 886 O O . GLN A 1 109 ? 20.396 10.644 -8.852 1.00 68.31 109 GLN A O 1
ATOM 891 N N . ASN A 1 110 ? 21.650 9.300 -7.577 1.00 70.56 110 ASN A N 1
ATOM 892 C CA . ASN A 1 110 ? 22.884 9.493 -8.342 1.00 70.56 110 ASN A CA 1
ATOM 893 C C . ASN A 1 110 ? 22.775 8.866 -9.733 1.00 70.56 110 ASN A C 1
ATOM 895 O O . ASN A 1 110 ? 23.266 9.423 -10.711 1.00 70.56 110 ASN A O 1
ATOM 899 N N . TRP A 1 111 ? 22.112 7.715 -9.817 1.00 72.25 111 TRP A N 1
ATOM 900 C CA . TRP A 1 111 ? 21.886 7.026 -11.077 1.00 72.25 111 TRP A CA 1
ATOM 901 C C . TRP A 1 111 ? 20.926 7.802 -12.000 1.00 72.25 111 TRP A C 1
ATOM 903 O O . TRP A 1 111 ? 21.203 7.929 -13.188 1.00 72.25 111 TRP A O 1
ATOM 913 N N . MET A 1 112 ? 19.867 8.412 -11.452 1.00 70.81 112 MET A N 1
ATOM 914 C CA . MET A 1 112 ? 18.956 9.306 -12.184 1.00 70.81 112 MET A CA 1
ATOM 915 C C . MET A 1 112 ? 19.657 10.570 -12.698 1.00 70.81 112 MET A C 1
ATOM 917 O O . MET A 1 112 ? 19.460 10.944 -13.850 1.00 70.81 112 MET A O 1
ATOM 921 N N . THR A 1 113 ? 20.519 11.194 -11.892 1.00 75.81 113 THR A N 1
ATOM 922 C CA . THR A 1 113 ? 21.315 12.354 -12.329 1.00 75.81 113 THR A CA 1
ATOM 923 C C . THR A 1 113 ? 22.242 12.000 -13.495 1.00 75.81 113 THR A C 1
ATOM 925 O O . THR A 1 113 ? 22.375 12.763 -14.451 1.00 75.81 113 THR A O 1
ATOM 928 N N . GLU A 1 114 ? 22.879 10.827 -13.450 1.00 72.56 114 GLU A N 1
ATOM 929 C CA . GLU A 1 114 ? 23.717 10.353 -14.557 1.00 72.56 114 GLU A CA 1
ATOM 930 C C . GLU A 1 114 ? 22.890 9.990 -15.800 1.00 72.56 114 GLU A C 1
ATOM 932 O O . GLU A 1 114 ? 23.339 10.229 -16.923 1.00 72.56 114 GLU A O 1
ATOM 937 N N . LEU A 1 115 ? 21.673 9.463 -15.621 1.00 71.81 115 LEU A N 1
ATOM 938 C CA . LEU A 1 115 ? 20.728 9.199 -16.709 1.00 71.81 115 LEU A CA 1
ATOM 939 C C . LEU A 1 115 ? 20.332 10.492 -17.431 1.00 71.81 115 LEU A C 1
ATOM 941 O O . LEU A 1 115 ? 20.417 10.564 -18.659 1.00 71.81 115 LEU A O 1
ATOM 945 N N . GLU A 1 116 ? 19.941 11.525 -16.682 1.00 72.12 116 GLU A N 1
ATOM 946 C CA . GLU A 1 116 ? 19.627 12.847 -17.233 1.00 72.12 116 GLU A CA 1
ATOM 947 C C . GLU A 1 116 ? 20.821 13.402 -18.014 1.00 72.12 116 GLU A C 1
ATOM 949 O O . GLU A 1 116 ? 20.678 13.798 -19.172 1.00 72.12 116 GLU A O 1
ATOM 954 N N . ARG A 1 117 ? 22.023 13.343 -17.429 1.00 70.50 117 ARG A N 1
ATOM 955 C CA . ARG A 1 117 ? 23.246 13.827 -18.072 1.00 70.50 117 ARG A CA 1
ATOM 956 C C . ARG A 1 117 ? 23.551 13.112 -19.388 1.00 70.50 117 ARG A C 1
ATOM 958 O O . ARG A 1 117 ? 23.777 13.783 -20.390 1.00 70.50 117 ARG A O 1
ATOM 965 N N . ALA A 1 118 ? 23.518 11.780 -19.412 1.00 67.75 118 ALA A N 1
ATOM 966 C CA . ALA A 1 118 ? 23.767 11.018 -20.637 1.00 67.75 118 ALA A CA 1
ATOM 967 C C . ALA A 1 118 ? 22.712 11.300 -21.719 1.00 67.75 118 ALA A C 1
ATOM 969 O O . ALA A 1 118 ? 23.044 11.360 -22.902 1.00 67.75 118 ALA A O 1
ATOM 970 N N . THR A 1 119 ? 21.457 11.544 -21.321 1.00 66.25 119 THR A N 1
ATOM 971 C CA . THR A 1 119 ? 20.390 11.950 -22.246 1.00 66.25 119 THR A CA 1
ATOM 972 C C . THR A 1 119 ? 20.741 13.266 -22.936 1.00 66.25 119 THR A C 1
ATOM 974 O O . THR A 1 119 ? 20.702 13.341 -24.162 1.00 66.25 119 THR A O 1
ATOM 977 N N . PHE A 1 120 ? 21.147 14.284 -22.173 1.00 68.00 120 PHE A N 1
ATOM 978 C CA . PHE A 1 120 ? 21.537 15.582 -22.728 1.00 68.00 120 PHE A CA 1
ATOM 979 C C . PHE A 1 120 ? 22.840 15.529 -23.535 1.00 68.00 120 PHE A C 1
ATOM 981 O O . PHE A 1 120 ? 22.946 16.209 -24.549 1.00 68.00 120 PHE A O 1
ATOM 988 N N . GLU A 1 121 ? 23.819 14.718 -23.130 1.00 64.12 121 GLU A N 1
ATOM 989 C CA . GLU A 1 121 ? 25.085 14.559 -23.861 1.00 64.12 121 GLU A CA 1
ATOM 990 C C . GLU A 1 121 ? 24.893 13.803 -25.193 1.00 64.12 121 GLU A C 1
ATOM 992 O O . GLU A 1 121 ? 25.520 14.157 -26.193 1.00 64.12 121 GLU A O 1
ATOM 997 N N . SER A 1 122 ? 23.978 12.824 -25.244 1.00 56.91 122 SER A N 1
ATOM 998 C CA . SER A 1 122 ? 23.644 12.076 -26.470 1.00 56.91 122 SER A CA 1
ATOM 999 C C . SER A 1 122 ? 22.861 12.902 -27.506 1.00 56.91 122 SER A C 1
ATOM 1001 O O . SER A 1 122 ? 22.880 12.593 -28.700 1.00 56.91 122 SER A O 1
ATOM 1003 N N . VAL A 1 123 ? 22.209 13.988 -27.073 1.00 53.06 123 VAL A N 1
ATOM 1004 C CA . VAL A 1 123 ? 21.511 14.957 -27.929 1.00 53.06 123 VAL A CA 1
ATOM 1005 C C . VAL A 1 123 ? 22.409 16.182 -28.120 1.00 53.06 123 VAL A C 1
ATOM 1007 O O . VAL A 1 123 ? 22.313 17.174 -27.402 1.00 53.06 123 VAL A O 1
ATOM 1010 N N . ARG A 1 124 ? 23.315 16.140 -29.106 1.00 49.59 124 ARG A N 1
ATOM 1011 C CA . ARG A 1 124 ? 24.120 17.323 -29.465 1.00 49.59 124 ARG A CA 1
ATOM 1012 C C . ARG A 1 124 ? 23.205 18.473 -29.950 1.00 49.59 124 ARG A C 1
ATOM 1014 O O . ARG A 1 124 ? 22.209 18.181 -30.618 1.00 49.59 124 ARG A O 1
ATOM 1021 N N . PRO A 1 125 ? 23.560 19.760 -29.734 1.00 48.16 125 PRO A N 1
ATOM 1022 C CA . PRO A 1 125 ? 22.726 20.921 -30.097 1.00 48.16 125 PRO A CA 1
ATOM 1023 C C . PRO A 1 125 ? 22.401 21.047 -31.596 1.00 48.16 125 PRO A C 1
ATOM 1025 O O . PRO A 1 125 ? 21.562 21.856 -31.982 1.00 48.16 125 PRO A O 1
ATOM 1028 N N . ASP A 1 126 ? 23.045 20.236 -32.436 1.00 49.22 126 ASP A N 1
ATOM 1029 C CA . ASP A 1 126 ? 23.042 20.374 -33.890 1.00 49.22 126 ASP A CA 1
ATOM 1030 C C . ASP A 1 126 ? 22.189 19.287 -34.584 1.00 49.22 126 ASP A C 1
ATOM 1032 O O . ASP A 1 126 ? 22.146 19.218 -35.810 1.00 49.22 126 ASP A O 1
ATOM 1036 N N . GLY A 1 127 ? 21.530 18.397 -33.825 1.00 45.62 127 GLY A N 1
ATOM 1037 C CA . GLY A 1 127 ? 20.617 17.372 -34.362 1.00 45.62 127 GLY A CA 1
ATOM 1038 C C . GLY A 1 127 ? 21.274 16.218 -35.140 1.00 45.62 127 GLY A C 1
ATOM 1039 O O . GLY A 1 127 ? 20.571 15.410 -35.744 1.00 45.62 127 GLY A O 1
ATOM 1040 N N . GLY A 1 128 ? 22.607 16.113 -35.145 1.00 40.53 128 GLY A N 1
ATOM 1041 C CA . GLY A 1 128 ? 23.341 15.050 -35.840 1.00 40.53 128 GLY A CA 1
ATOM 1042 C C . GLY A 1 128 ? 23.738 13.881 -34.932 1.00 40.53 128 GLY A C 1
ATOM 1043 O O . GLY A 1 128 ? 24.431 14.085 -33.937 1.00 40.53 128 GLY A O 1
ATOM 1044 N N . LEU A 1 129 ? 23.380 12.648 -35.322 1.00 44.19 129 LEU A N 1
ATOM 1045 C CA . LEU A 1 129 ? 23.916 11.406 -34.738 1.00 44.19 129 LEU A CA 1
ATOM 1046 C C . LEU A 1 129 ? 25.442 11.365 -34.956 1.00 44.19 129 LEU A C 1
ATOM 1048 O O . LEU A 1 129 ? 25.921 11.319 -36.092 1.00 44.19 129 LEU A O 1
ATOM 1052 N N . GLY A 1 130 ? 26.213 11.453 -33.870 1.00 42.03 130 GLY A N 1
ATOM 1053 C CA . GLY A 1 130 ? 27.667 11.614 -33.903 1.00 42.03 130 GLY A CA 1
ATOM 1054 C C . GLY A 1 130 ? 28.401 10.442 -34.564 1.00 42.03 130 GLY A C 1
ATOM 1055 O O . GLY A 1 130 ? 28.223 9.285 -34.193 1.00 42.03 130 GLY A O 1
ATOM 1056 N N . LYS A 1 131 ? 29.272 10.751 -35.533 1.00 45.31 131 LYS A N 1
ATOM 1057 C CA . LYS A 1 131 ? 30.204 9.788 -36.136 1.00 45.31 131 LYS A CA 1
ATOM 1058 C C . LYS A 1 131 ? 31.266 9.333 -35.131 1.00 45.31 131 LYS A C 1
ATOM 1060 O O . LYS A 1 131 ? 31.848 10.149 -34.420 1.00 45.31 131 LYS A O 1
ATOM 1065 N N . ALA A 1 132 ? 31.554 8.032 -35.184 1.00 42.72 132 ALA A N 1
ATOM 1066 C CA . ALA A 1 132 ? 32.623 7.341 -34.478 1.00 42.72 132 ALA A CA 1
ATOM 1067 C C . ALA A 1 132 ? 33.972 8.077 -34.563 1.00 42.72 132 ALA A C 1
ATOM 1069 O O . ALA A 1 132 ? 34.401 8.501 -35.641 1.00 42.72 132 ALA A O 1
ATOM 1070 N N . GLY A 1 133 ? 34.650 8.181 -33.418 1.00 37.12 133 GLY A N 1
ATOM 1071 C CA . GLY A 1 133 ? 36.024 8.657 -33.325 1.00 37.12 133 GLY A CA 1
ATOM 1072 C C . GLY A 1 133 ? 36.942 7.816 -34.210 1.00 37.12 133 GLY A C 1
ATOM 1073 O O . GLY A 1 133 ? 37.122 6.620 -33.990 1.00 37.12 133 GLY A O 1
ATOM 1074 N N . GLY A 1 134 ? 37.506 8.446 -35.238 1.00 35.44 134 GLY A N 1
ATOM 1075 C CA . GLY A 1 134 ? 38.513 7.837 -36.092 1.00 35.44 134 GLY A CA 1
ATOM 1076 C C . GLY A 1 134 ? 39.820 7.656 -35.327 1.00 35.44 134 GLY A C 1
ATOM 1077 O O . GLY A 1 134 ? 40.466 8.636 -34.959 1.00 35.44 134 GLY A O 1
ATOM 1078 N N . ASN A 1 135 ? 40.238 6.403 -35.152 1.00 42.75 135 ASN A N 1
ATOM 1079 C CA . ASN A 1 135 ? 41.626 6.064 -34.857 1.00 42.75 135 ASN A CA 1
ATOM 1080 C C . ASN A 1 135 ? 42.510 6.578 -36.001 1.00 42.75 135 ASN A C 1
ATOM 1082 O O . ASN A 1 135 ? 42.626 5.941 -37.047 1.00 42.75 135 ASN A O 1
ATOM 1086 N N . ARG A 1 136 ? 43.166 7.724 -35.802 1.00 38.34 136 ARG A N 1
ATOM 1087 C CA . ARG A 1 136 ? 44.335 8.115 -36.596 1.00 38.34 136 ARG A CA 1
ATOM 1088 C C . ARG A 1 136 ? 45.572 7.481 -35.964 1.00 38.34 136 ARG A C 1
ATOM 1090 O O . ARG A 1 136 ? 46.316 8.121 -35.233 1.00 38.34 136 ARG A O 1
ATOM 1097 N N . ALA A 1 137 ? 45.781 6.205 -36.268 1.00 45.34 137 ALA A N 1
ATOM 1098 C CA . ALA A 1 137 ? 47.123 5.648 -36.324 1.00 45.34 137 ALA A CA 1
ATOM 1099 C C . ALA A 1 137 ? 47.688 5.972 -37.719 1.00 45.34 137 ALA A C 1
ATOM 1101 O O . ALA A 1 137 ? 47.407 5.275 -38.687 1.00 45.34 137 ALA A O 1
ATOM 1102 N N . GLY A 1 138 ? 48.417 7.082 -37.833 1.00 34.78 138 GLY A N 1
ATOM 1103 C CA . GLY A 1 138 ? 49.355 7.336 -38.931 1.00 34.78 138 GLY A CA 1
ATOM 1104 C C . GLY A 1 138 ? 50.725 7.500 -38.280 1.00 34.78 138 GLY A C 1
ATOM 1105 O O . GLY A 1 138 ? 50.907 8.413 -37.486 1.00 34.78 138 GLY A O 1
ATOM 1106 N N . ALA A 1 139 ? 51.609 6.507 -38.355 1.00 42.84 139 ALA A N 1
ATOM 1107 C CA . ALA A 1 139 ? 52.516 6.310 -39.484 1.00 42.84 139 ALA A CA 1
ATOM 1108 C C . ALA A 1 139 ? 53.324 7.584 -39.776 1.00 42.84 139 ALA A C 1
ATOM 1110 O O . ALA A 1 139 ? 52.958 8.383 -40.633 1.00 42.84 139 ALA A O 1
ATOM 1111 N N . ALA A 1 140 ? 54.438 7.742 -39.063 1.00 36.28 140 ALA A N 1
ATOM 1112 C CA . ALA A 1 140 ? 55.586 8.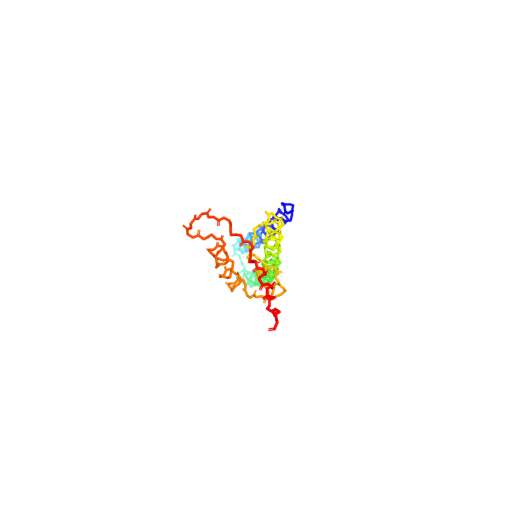484 -39.556 1.00 36.28 140 ALA A CA 1
ATOM 1113 C C . ALA A 1 140 ? 56.745 7.484 -39.650 1.00 36.28 140 ALA A C 1
ATOM 1115 O O . ALA A 1 140 ? 57.282 7.040 -38.637 1.00 36.28 140 ALA A O 1
ATOM 1116 N N . ALA A 1 141 ? 57.035 7.074 -40.882 1.00 37.62 141 ALA A N 1
ATOM 1117 C CA . ALA A 1 141 ? 58.256 6.397 -41.276 1.00 37.62 141 ALA A CA 1
ATOM 1118 C C . ALA A 1 141 ? 59.196 7.438 -41.896 1.00 37.62 141 ALA A C 1
ATOM 1120 O O . ALA A 1 141 ? 58.748 8.176 -42.774 1.00 37.62 141 ALA A O 1
ATOM 1121 N N . HIS A 1 142 ? 60.444 7.457 -41.420 1.00 38.47 142 HIS A N 1
ATOM 1122 C CA . HIS A 1 142 ? 61.730 7.588 -42.129 1.00 38.47 142 HIS A CA 1
ATOM 1123 C C . HIS A 1 142 ? 62.772 8.328 -41.291 1.00 38.47 142 HIS A C 1
ATOM 1125 O O . HIS A 1 142 ? 62.496 9.468 -40.863 1.00 38.47 142 HIS A O 1
#

Sequence (142 aa):
MLARVQDLRNEWHALQQRRIDRDRDATHRLQAALTDEHDLRAFRDTWQQSLTAYAQASSAIWLDTAMWSGHAQRECVNAVIDWLRDCQAAGLHDWQRLVGAGAQNAPWQNWMTELERATFESVRPDGGLGKAGGNRAGAAAH

Foldseek 3Di:
DVVVVVVLVVLVVVLVVLLVVLVVVLVVQLVVLVVVPPDPPSSVVSNVVSVVSSVVSVVVSVVSVVVSVVVVVLVVLVVVLVVLVVCVVVVQPQSVVCNDPVNSPDDPVVSVVVVVVSVVVSCDPPRDRDDDDDPPPDDDDD

pLDDT: mean 76.72, std 18.69, range [34.78, 97.75]